Protein AF-A0A939UL31-F1 (afdb_monomer)

Nearest PDB structures (foldseek):
  6oze-assembly1_A  TM=3.528E-01  e=3.407E-01  Homo sapiens
  6ozo-assembly1_A  TM=3.099E-01  e=4.953E-01  Mus musculus
  6ozq-assembly1_B  TM=3.189E-01  e=1.185E+00  Mus musculus
  1d2h-assembly1_C  TM=3.237E-01  e=1.952E+00  Rattus norvegicus
  6e8r-assembly2_B  TM=1.855E-01  e=7.199E-01  Homo sapiens

Radius of gyration: 15.05 Å; Cα contacts (8 Å, |Δi|>4): 157; chains: 1; bounding box: 38×34×36 Å

Foldseek 3Di:
DVQLQDDPQAPKDKDWDWADDPPADQFTKTWMWMWPNPPDDPVPIDIDIDIDHRVDDDDNVRSNVVNLVVQCVRVVDDSVRSCVVSVNVVVVVVVVVVVVVVVD

Sequence (104 aa):
AKHSLFNKVVKIAAKTGTAEVTGYKDSWHSWLLAYAPYDGPIEDRIVVATIVEAANKYSWWAPYATNITMQGIFAHQTYEDAVAALGWQYLVKQTDQASSDSRE

pLDDT: mean 89.25, std 13.62, range [43.97, 98.31]

Structure (mmCIF, N/CA/C/O backbone):
data_AF-A0A939UL31-F1
#
_entry.id   AF-A0A939UL31-F1
#
loop_
_atom_site.group_PDB
_atom_site.id
_atom_site.type_symbol
_atom_site.label_atom_id
_atom_site.label_alt_id
_atom_site.label_comp_id
_atom_site.label_asym_id
_atom_site.label_entity_id
_atom_site.label_seq_id
_atom_site.pdbx_PDB_ins_code
_atom_site.Cartn_x
_atom_site.Cartn_y
_atom_site.Cartn_z
_atom_site.occupancy
_atom_site.B_iso_or_equiv
_atom_site.auth_seq_id
_atom_site.auth_comp_id
_atom_site.auth_asym_id
_atom_site.auth_atom_id
_atom_site.pdbx_PDB_model_num
ATOM 1 N N . ALA A 1 1 ? 8.905 -6.957 1.143 1.00 46.50 1 ALA A N 1
ATOM 2 C CA . ALA A 1 1 ? 7.545 -7.020 1.727 1.00 46.50 1 ALA A CA 1
ATOM 3 C C . ALA A 1 1 ? 7.483 -6.846 3.251 1.00 46.50 1 ALA A C 1
ATOM 5 O O . ALA A 1 1 ? 6.426 -6.457 3.723 1.00 46.50 1 ALA A O 1
ATOM 6 N N . LYS A 1 2 ? 8.548 -7.100 4.042 1.00 49.00 2 LYS A N 1
ATOM 7 C CA . LYS A 1 2 ? 8.408 -7.199 5.512 1.00 49.00 2 LYS A CA 1
ATOM 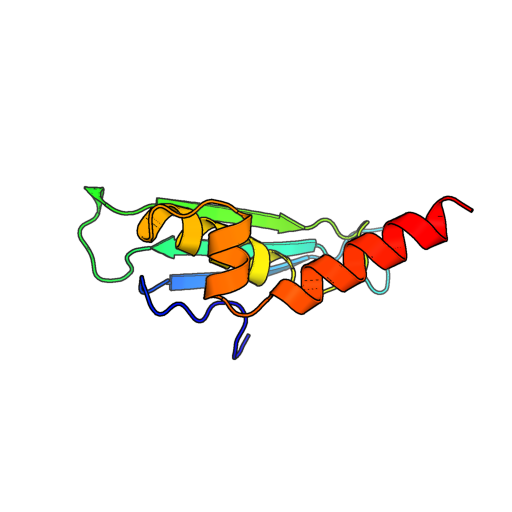8 C C . LYS A 1 2 ? 7.851 -5.935 6.207 1.00 49.00 2 LYS A C 1
ATOM 10 O O . LYS A 1 2 ? 7.326 -6.080 7.303 1.00 49.00 2 LYS A O 1
ATOM 15 N N . HIS A 1 3 ? 7.898 -4.740 5.591 1.00 71.06 3 HIS A N 1
ATOM 16 C CA . HIS A 1 3 ? 7.400 -3.487 6.202 1.00 71.06 3 HIS A CA 1
ATOM 17 C C . HIS A 1 3 ? 6.466 -2.616 5.337 1.00 71.06 3 HIS A C 1
ATOM 19 O O . HIS A 1 3 ? 5.868 -1.691 5.871 1.00 71.06 3 HIS A O 1
ATOM 25 N N . SER A 1 4 ? 6.298 -2.875 4.034 1.00 82.50 4 SER A N 1
ATOM 26 C CA . SER A 1 4 ? 5.538 -1.964 3.156 1.00 82.50 4 SER A CA 1
ATOM 27 C C . SER A 1 4 ? 4.017 -2.125 3.249 1.00 82.50 4 SER A C 1
ATOM 29 O O . SER A 1 4 ? 3.304 -1.177 2.976 1.00 82.50 4 SER A O 1
ATOM 31 N N . LEU A 1 5 ? 3.505 -3.287 3.661 1.00 90.44 5 LEU A N 1
ATOM 32 C CA . LEU A 1 5 ? 2.059 -3.524 3.827 1.00 90.44 5 LEU A CA 1
ATOM 33 C C . LEU A 1 5 ? 1.663 -3.755 5.294 1.00 90.44 5 LEU A C 1
ATOM 35 O O . LEU A 1 5 ? 0.570 -4.228 5.587 1.00 90.44 5 LEU A O 1
ATOM 39 N N . PHE A 1 6 ? 2.569 -3.476 6.235 1.00 91.94 6 PHE A N 1
ATOM 40 C CA . PHE A 1 6 ? 2.230 -3.551 7.650 1.00 91.94 6 PHE A CA 1
ATOM 41 C C . PHE A 1 6 ? 1.325 -2.370 8.009 1.00 91.94 6 PHE A C 1
ATOM 43 O O . PHE A 1 6 ? 1.688 -1.218 7.773 1.00 91.94 6 PHE A O 1
ATOM 50 N N . ASN A 1 7 ? 0.161 -2.667 8.578 1.00 95.44 7 ASN A N 1
ATOM 51 C CA . ASN A 1 7 ? -0.832 -1.681 8.971 1.00 95.44 7 ASN A CA 1
ATOM 52 C C . ASN A 1 7 ? -1.373 -2.044 10.361 1.00 95.44 7 ASN A C 1
ATOM 54 O O . ASN A 1 7 ? -1.683 -3.205 10.627 1.00 95.44 7 ASN A O 1
ATOM 58 N N . LYS A 1 8 ? -1.424 -1.063 11.270 1.00 95.44 8 LYS A N 1
ATOM 59 C CA . LYS A 1 8 ? -1.904 -1.263 12.650 1.00 95.44 8 LYS A CA 1
ATOM 60 C C . LYS A 1 8 ? -3.407 -1.017 12.802 1.00 95.44 8 LYS A C 1
ATOM 62 O O . LYS A 1 8 ? -3.968 -1.413 13.816 1.00 95.44 8 LYS A O 1
ATOM 67 N N . VAL A 1 9 ? -4.024 -0.342 11.833 1.00 97.25 9 VAL A N 1
ATOM 68 C CA . VAL A 1 9 ? -5.438 0.051 11.842 1.00 97.25 9 VAL A CA 1
ATOM 69 C C . VAL A 1 9 ? -6.311 -1.066 11.280 1.00 97.25 9 VAL A C 1
ATOM 71 O O . VAL A 1 9 ? -7.368 -1.351 11.833 1.00 97.25 9 VAL A O 1
ATOM 74 N N . VAL A 1 10 ? -5.858 -1.737 10.217 1.00 97.12 10 VAL A N 1
ATOM 75 C CA . VAL A 1 10 ? -6.630 -2.791 9.551 1.00 97.12 10 VAL A CA 1
ATOM 76 C C . VAL A 1 10 ? -5.747 -3.964 9.126 1.00 97.12 10 VAL A C 1
ATOM 78 O O . VAL A 1 10 ? -4.591 -3.788 8.738 1.00 97.12 10 VAL A O 1
ATOM 81 N N . LYS A 1 11 ? -6.291 -5.185 9.168 1.00 97.19 11 LYS A N 1
ATOM 82 C CA . LYS A 1 11 ? -5.623 -6.371 8.617 1.00 97.19 11 LYS A CA 1
ATOM 83 C C . LYS A 1 11 ? -5.881 -6.467 7.118 1.00 97.19 11 LYS A C 1
ATOM 85 O O . LYS A 1 11 ? -7.031 -6.503 6.685 1.00 97.19 11 LYS A O 1
ATOM 90 N N . ILE A 1 12 ? -4.803 -6.545 6.343 1.00 97.62 12 ILE A N 1
ATOM 91 C CA . ILE A 1 12 ? -4.832 -6.539 4.879 1.00 97.62 12 ILE A CA 1
ATOM 92 C C . ILE A 1 12 ? -4.408 -7.916 4.364 1.00 97.62 12 ILE A C 1
ATOM 94 O O . ILE A 1 12 ? -3.345 -8.418 4.736 1.00 97.62 12 ILE A O 1
ATOM 98 N N . ALA A 1 13 ? -5.203 -8.500 3.470 1.00 97.19 13 ALA A N 1
ATOM 99 C CA . ALA A 1 13 ? -4.778 -9.628 2.649 1.00 97.19 13 ALA A CA 1
ATOM 100 C C . ALA A 1 13 ? -4.443 -9.135 1.246 1.00 97.19 13 ALA A C 1
ATOM 102 O O . ALA A 1 13 ? -5.165 -8.316 0.680 1.00 97.19 13 ALA A O 1
ATOM 103 N N . ALA A 1 14 ? -3.338 -9.617 0.681 1.00 97.19 14 ALA A N 1
ATOM 104 C CA . ALA A 1 14 ? -2.876 -9.131 -0.608 1.00 97.19 14 ALA A CA 1
ATOM 105 C C . ALA A 1 14 ? -2.014 -10.137 -1.361 1.00 97.19 14 ALA A C 1
ATOM 107 O O . ALA A 1 14 ? -1.405 -11.039 -0.778 1.00 97.19 14 ALA A O 1
ATOM 108 N N . LYS A 1 15 ? -1.901 -9.910 -2.669 1.00 97.38 15 LYS A N 1
ATOM 109 C CA . LYS A 1 15 ? -0.969 -10.607 -3.545 1.00 97.38 15 LYS A CA 1
ATOM 110 C C . LYS A 1 15 ? -0.175 -9.607 -4.374 1.00 97.38 15 LYS A C 1
ATOM 112 O O . LYS A 1 15 ? -0.733 -8.732 -5.030 1.00 97.38 15 LYS A O 1
ATOM 117 N N . THR A 1 16 ? 1.144 -9.770 -4.350 1.00 95.94 16 THR A N 1
ATOM 118 C CA . THR A 1 16 ? 2.071 -9.021 -5.202 1.00 95.94 16 THR A CA 1
ATOM 119 C C . THR A 1 16 ? 2.117 -9.600 -6.611 1.00 95.94 16 THR A C 1
ATOM 121 O O . THR A 1 16 ? 1.972 -10.816 -6.794 1.00 95.94 16 THR A O 1
ATOM 124 N N . GLY A 1 17 ? 2.393 -8.743 -7.588 1.00 94.62 17 GLY A N 1
ATOM 125 C CA . GLY A 1 17 ? 2.730 -9.136 -8.951 1.00 94.62 17 GLY A CA 1
ATOM 126 C C . GLY A 1 17 ? 3.878 -8.291 -9.491 1.00 94.62 17 GLY A C 1
ATOM 127 O O . GLY A 1 17 ? 4.051 -7.135 -9.109 1.00 94.62 17 GLY A O 1
ATOM 128 N N . THR A 1 18 ? 4.664 -8.887 -10.374 1.00 94.50 18 THR A N 1
ATOM 129 C CA . THR A 1 18 ? 5.709 -8.214 -11.146 1.00 94.50 18 THR A CA 1
ATOM 130 C C . THR A 1 18 ? 5.539 -8.640 -12.591 1.00 94.50 18 THR A C 1
ATOM 132 O O . THR A 1 18 ? 5.394 -9.837 -12.843 1.00 94.50 18 THR A O 1
ATOM 135 N N . ALA A 1 19 ? 5.539 -7.692 -13.524 1.00 94.25 19 ALA A N 1
ATOM 136 C CA . ALA A 1 19 ? 5.467 -8.008 -14.947 1.00 94.25 19 ALA A CA 1
ATOM 137 C C . ALA A 1 19 ? 6.624 -7.354 -15.699 1.00 94.25 19 ALA A C 1
ATOM 139 O O . ALA A 1 19 ? 6.867 -6.154 -15.556 1.00 94.25 19 ALA A O 1
ATOM 140 N N . GLU A 1 20 ? 7.327 -8.164 -16.485 1.00 95.00 20 GLU A N 1
ATOM 141 C CA . GLU A 1 20 ? 8.291 -7.696 -17.476 1.00 95.00 20 GLU A CA 1
ATOM 142 C C . GLU A 1 20 ? 7.555 -6.993 -18.613 1.00 95.00 20 GLU A C 1
ATOM 144 O O . GLU A 1 20 ? 6.460 -7.398 -19.007 1.00 95.00 20 GLU A O 1
ATOM 149 N N . VAL A 1 21 ? 8.159 -5.928 -19.133 1.00 94.25 21 VAL A N 1
ATOM 150 C CA . VAL A 1 21 ? 7.577 -5.114 -20.199 1.00 94.25 21 VAL A CA 1
ATOM 151 C C . VAL A 1 21 ? 8.612 -4.962 -21.301 1.00 94.25 21 VAL A C 1
ATOM 153 O O . VAL A 1 21 ? 9.757 -4.592 -21.044 1.00 94.25 21 VAL A O 1
ATOM 156 N N . THR A 1 22 ? 8.218 -5.232 -22.546 1.00 95.00 22 THR A N 1
ATOM 157 C CA . THR A 1 22 ? 9.096 -5.038 -23.704 1.00 95.00 22 THR A CA 1
ATOM 158 C C . THR A 1 22 ? 9.629 -3.605 -23.731 1.00 95.00 22 THR A C 1
ATOM 160 O O . THR A 1 22 ? 8.865 -2.652 -23.627 1.00 95.00 22 THR A O 1
ATOM 163 N N . GLY A 1 23 ? 10.948 -3.453 -23.873 1.00 93.69 23 GLY A N 1
ATOM 164 C CA . GLY A 1 23 ? 11.616 -2.146 -23.857 1.00 93.69 23 GLY A CA 1
ATOM 165 C C . GLY A 1 23 ? 12.163 -1.719 -22.490 1.00 93.69 23 GLY A C 1
ATOM 166 O O . GLY A 1 23 ? 12.957 -0.784 -22.442 1.00 93.69 23 GLY A O 1
ATOM 167 N N . TYR A 1 24 ? 11.846 -2.440 -21.410 1.00 91.69 24 TYR A N 1
ATOM 168 C CA . TYR A 1 24 ? 12.404 -2.215 -20.074 1.00 91.69 24 TYR A CA 1
ATOM 169 C C . TYR A 1 24 ? 13.223 -3.434 -19.636 1.00 91.69 24 TYR A C 1
ATOM 171 O O . TYR A 1 24 ? 12.727 -4.556 -19.650 1.00 91.69 24 TYR A O 1
ATOM 179 N N . LYS A 1 25 ? 14.501 -3.225 -19.292 1.00 86.88 25 LYS A N 1
ATOM 180 C CA . LYS A 1 25 ? 15.427 -4.313 -18.912 1.00 86.88 25 LYS A CA 1
ATOM 181 C C . LYS A 1 25 ? 15.566 -4.489 -17.402 1.00 86.88 25 LYS A C 1
ATOM 183 O O . LYS A 1 25 ? 15.575 -5.613 -16.926 1.00 86.88 25 LYS A O 1
ATOM 188 N N . ASP A 1 26 ? 15.611 -3.375 -16.674 1.00 88.62 26 ASP A N 1
ATOM 189 C CA . ASP A 1 26 ? 15.817 -3.341 -15.219 1.00 88.62 26 ASP A CA 1
ATOM 190 C C . ASP A 1 26 ? 14.633 -2.682 -14.490 1.00 88.62 26 ASP A C 1
ATOM 192 O O . ASP A 1 26 ? 14.768 -2.146 -13.388 1.00 88.62 26 ASP A O 1
ATOM 196 N N . SER A 1 27 ? 13.466 -2.669 -15.141 1.00 91.69 27 SER A N 1
ATOM 197 C CA . SER A 1 27 ? 12.228 -2.165 -14.563 1.00 91.69 27 SER A CA 1
ATOM 198 C C . SER A 1 27 ? 11.037 -3.029 -14.945 1.00 91.69 27 SER A C 1
ATOM 200 O O . SER A 1 27 ? 10.958 -3.558 -16.052 1.00 91.69 27 SER A O 1
ATOM 202 N N . TRP A 1 28 ? 10.102 -3.150 -14.008 1.00 94.44 28 TRP A N 1
ATOM 203 C CA . TRP A 1 28 ? 8.924 -4.006 -14.094 1.00 94.44 28 TRP A CA 1
ATOM 204 C C . TRP A 1 28 ? 7.695 -3.228 -13.643 1.00 94.44 28 TRP A C 1
ATOM 206 O O . TRP A 1 28 ? 7.793 -2.326 -12.807 1.00 94.44 28 TRP A O 1
ATOM 216 N N . HIS A 1 29 ? 6.516 -3.623 -14.122 1.00 95.38 29 HIS A N 1
ATOM 217 C CA . HIS A 1 29 ? 5.282 -3.193 -13.476 1.00 95.38 29 HIS A CA 1
ATOM 218 C C . HIS A 1 29 ? 5.240 -3.734 -12.048 1.00 95.38 29 HIS A C 1
ATOM 220 O O . HIS A 1 29 ? 5.315 -4.947 -11.839 1.00 95.38 29 HIS A O 1
ATOM 226 N N . SER A 1 30 ? 5.097 -2.837 -11.075 1.00 95.81 30 SER A N 1
ATOM 227 C CA . SER A 1 30 ? 4.869 -3.188 -9.675 1.00 95.81 30 SER A CA 1
ATOM 228 C C . SER A 1 30 ? 3.368 -3.312 -9.454 1.00 95.81 30 SER A C 1
ATOM 230 O O . SER A 1 30 ? 2.652 -2.328 -9.629 1.00 95.81 30 SER A O 1
ATOM 232 N N . TRP A 1 31 ? 2.889 -4.497 -9.080 1.00 97.00 31 TRP A N 1
ATOM 233 C CA . TRP A 1 31 ? 1.474 -4.747 -8.814 1.00 97.00 31 TRP A CA 1
ATOM 234 C C . TRP A 1 31 ? 1.218 -5.123 -7.360 1.00 97.00 31 TRP A C 1
ATOM 236 O O . TRP A 1 31 ? 1.966 -5.901 -6.751 1.00 97.00 31 TRP A O 1
ATOM 246 N N . LEU A 1 32 ? 0.085 -4.658 -6.842 1.00 97.56 32 LEU A N 1
ATOM 247 C CA . LEU A 1 32 ? -0.533 -5.211 -5.647 1.00 97.56 32 LEU A CA 1
ATOM 248 C C . LEU A 1 32 ? -2.051 -5.244 -5.820 1.00 97.56 32 LEU A C 1
ATOM 250 O O . LEU A 1 32 ? -2.670 -4.226 -6.120 1.00 97.56 32 LEU A O 1
ATOM 254 N N . LEU A 1 33 ? -2.644 -6.413 -5.596 1.00 98.31 33 LEU A N 1
ATOM 255 C CA . LEU A 1 33 ? -4.079 -6.548 -5.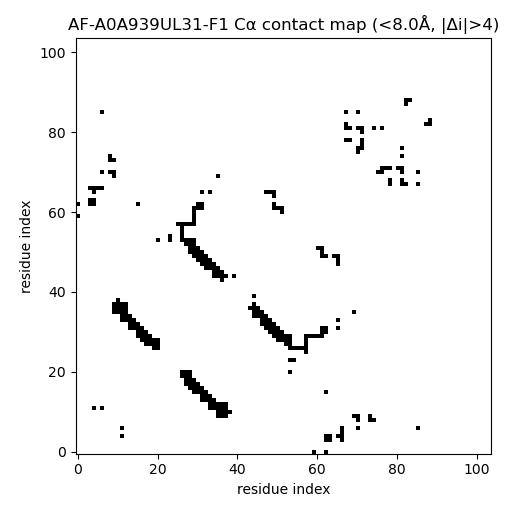376 1.00 98.31 33 LEU A CA 1
ATOM 256 C C . LEU A 1 33 ? -4.294 -6.860 -3.899 1.00 98.31 33 LEU A C 1
ATOM 258 O O . LEU A 1 33 ? -3.704 -7.816 -3.387 1.00 98.31 33 LEU A O 1
ATOM 262 N N . ALA A 1 34 ? -5.103 -6.057 -3.217 1.00 98.19 34 ALA A N 1
ATOM 263 C CA . ALA A 1 34 ? -5.336 -6.181 -1.785 1.00 98.19 34 ALA A CA 1
ATOM 264 C C . ALA A 1 34 ? -6.804 -5.973 -1.424 1.00 98.19 34 ALA A C 1
ATOM 266 O O . ALA A 1 34 ? -7.520 -5.243 -2.107 1.00 98.19 34 ALA A O 1
ATOM 267 N N . TYR A 1 35 ? -7.225 -6.568 -0.312 1.00 98.12 35 TYR A N 1
ATOM 268 C CA . TYR A 1 35 ? -8.487 -6.236 0.332 1.00 98.12 35 TYR A CA 1
ATOM 269 C C . TYR A 1 35 ? -8.340 -6.150 1.850 1.00 98.12 35 TYR A C 1
ATOM 271 O O . TYR A 1 35 ? -7.473 -6.795 2.454 1.00 98.12 35 TYR A O 1
ATOM 279 N N . ALA A 1 36 ? -9.202 -5.341 2.452 1.00 98.19 36 ALA A N 1
ATOM 280 C CA . ALA A 1 36 ? -9.304 -5.153 3.891 1.00 98.19 36 ALA A CA 1
ATOM 281 C C . ALA A 1 36 ? -10.738 -4.720 4.261 1.00 98.19 36 ALA A C 1
ATOM 283 O O . ALA A 1 36 ? -11.390 -4.117 3.411 1.00 98.19 36 ALA A O 1
ATOM 284 N N . PRO A 1 37 ? -11.236 -5.006 5.478 1.00 97.75 37 PRO A N 1
ATOM 285 C CA . PRO A 1 37 ? -10.615 -5.856 6.490 1.00 97.75 37 PRO A CA 1
ATOM 286 C C . PRO A 1 37 ? -10.595 -7.333 6.064 1.00 97.75 37 PRO A C 1
ATOM 288 O O . PRO A 1 37 ? -11.580 -7.872 5.562 1.00 97.75 37 PRO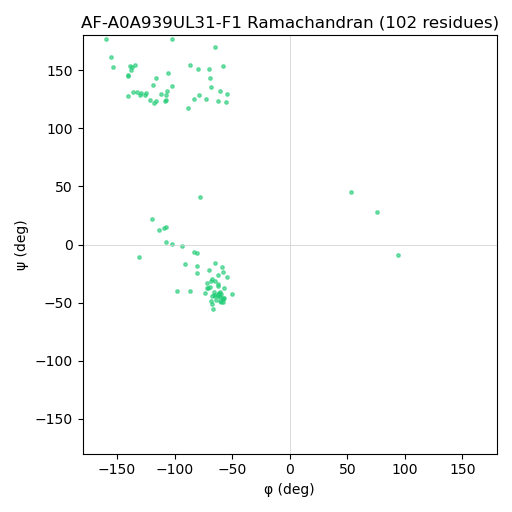 A O 1
ATOM 291 N N . TYR A 1 38 ? -9.454 -7.996 6.264 1.00 96.44 38 TYR A N 1
ATOM 292 C CA . TYR A 1 38 ? -9.265 -9.414 5.931 1.00 96.44 38 TYR A CA 1
ATOM 293 C C . TYR A 1 38 ? -10.238 -10.329 6.690 1.00 96.44 38 TYR A C 1
ATOM 295 O O . TYR A 1 38 ? -10.812 -11.254 6.117 1.00 96.44 38 TYR A O 1
ATOM 303 N N . ASP A 1 39 ? -10.422 -10.052 7.977 1.00 95.81 39 ASP A N 1
ATOM 304 C CA . ASP A 1 39 ? -11.203 -10.837 8.932 1.00 95.81 39 ASP A CA 1
ATOM 305 C C . ASP A 1 39 ? -12.532 -10.169 9.322 1.00 95.81 39 ASP A C 1
ATOM 307 O O . ASP A 1 39 ? -13.158 -10.579 10.296 1.00 95.81 39 ASP A O 1
ATOM 311 N N . GLY A 1 40 ? -12.971 -9.159 8.563 1.00 94.62 40 GLY A N 1
ATOM 312 C CA . GLY A 1 40 ? -14.235 -8.454 8.791 1.00 94.62 40 GLY A CA 1
ATOM 313 C C . GLY A 1 40 ? -15.375 -8.861 7.843 1.00 94.62 40 GLY A C 1
ATOM 314 O O . GLY A 1 40 ? -15.159 -9.677 6.926 1.00 94.62 40 GLY A O 1
ATOM 315 N N . PRO A 1 41 ? -16.576 -8.285 8.060 1.00 96.31 41 PRO A N 1
ATOM 316 C CA . PRO A 1 41 ? -17.759 -8.496 7.225 1.00 96.31 41 PRO A CA 1
ATOM 317 C C . PRO A 1 41 ? -17.506 -8.114 5.762 1.00 96.31 41 PRO A C 1
ATOM 319 O O . PRO A 1 41 ? -16.626 -7.306 5.473 1.00 96.31 41 PRO A O 1
ATOM 322 N N . ILE A 1 42 ? -18.236 -8.718 4.821 1.00 95.31 42 ILE A N 1
ATOM 323 C CA . ILE A 1 42 ? -17.984 -8.518 3.382 1.00 95.31 42 ILE A CA 1
ATOM 324 C C . ILE A 1 42 ? -18.405 -7.121 2.915 1.00 95.31 42 ILE A C 1
ATOM 326 O O . ILE A 1 42 ? -17.758 -6.535 2.054 1.00 95.31 42 ILE A O 1
ATOM 330 N N . GLU A 1 43 ? -19.456 -6.592 3.520 1.00 97.12 43 GLU A N 1
ATOM 331 C CA . GLU A 1 43 ? -20.050 -5.278 3.310 1.00 97.12 43 GLU A CA 1
ATOM 332 C C . GLU A 1 43 ? -19.097 -4.126 3.653 1.00 97.12 43 GLU A C 1
ATOM 334 O O . GLU A 1 43 ? -19.180 -3.070 3.032 1.00 97.12 43 GLU A O 1
ATOM 339 N N . ASP A 1 44 ? -18.140 -4.360 4.552 1.00 96.50 44 ASP A N 1
ATOM 340 C CA . ASP A 1 44 ? -17.126 -3.378 4.944 1.00 96.50 44 ASP A CA 1
ATOM 341 C C . ASP A 1 44 ? -15.826 -3.517 4.129 1.00 96.50 44 ASP A C 1
ATOM 343 O O . ASP A 1 44 ? -14.865 -2.770 4.343 1.00 96.50 44 ASP A O 1
ATOM 347 N N . ARG A 1 45 ? -15.743 -4.494 3.209 1.00 97.19 45 ARG A N 1
ATOM 348 C CA . ARG A 1 45 ? -14.507 -4.764 2.464 1.00 97.19 45 ARG A CA 1
ATOM 349 C C . ARG A 1 45 ? -14.291 -3.780 1.336 1.00 97.19 45 ARG A C 1
ATOM 351 O O . ARG A 1 45 ? -15.090 -3.652 0.414 1.00 97.19 45 ARG A O 1
ATOM 358 N N . ILE A 1 46 ? -13.096 -3.214 1.338 1.00 98.12 46 ILE A N 1
ATOM 359 C CA . ILE A 1 46 ? -12.552 -2.426 0.246 1.00 98.12 46 ILE A CA 1
ATOM 360 C C . ILE A 1 46 ? -11.486 -3.251 -0.465 1.00 98.12 46 ILE A C 1
ATOM 362 O O . ILE A 1 46 ? -10.601 -3.831 0.169 1.00 98.12 46 ILE A O 1
ATOM 366 N N . VAL A 1 47 ? -11.569 -3.290 -1.796 1.00 98.12 47 VAL A N 1
ATOM 367 C CA . VAL A 1 47 ? -10.572 -3.908 -2.675 1.00 98.12 47 VAL A CA 1
ATOM 368 C C . VAL A 1 47 ? -9.806 -2.804 -3.390 1.00 98.12 47 VAL A C 1
ATOM 370 O O . VAL A 1 47 ? -10.404 -1.928 -4.009 1.00 98.12 47 VAL A O 1
ATOM 373 N N . VAL A 1 48 ? -8.478 -2.859 -3.328 1.00 98.25 48 VAL A N 1
ATOM 374 C CA . VAL A 1 48 ? -7.585 -1.918 -4.009 1.00 98.25 48 VAL A CA 1
ATOM 375 C C . VAL A 1 48 ? -6.680 -2.698 -4.954 1.00 98.25 48 VAL A C 1
ATOM 377 O O . VAL A 1 48 ? -5.976 -3.622 -4.541 1.00 98.25 48 VAL A O 1
ATOM 380 N N . ALA A 1 49 ? -6.697 -2.310 -6.228 1.00 98.25 49 ALA A N 1
ATOM 381 C CA . ALA A 1 49 ? -5.755 -2.766 -7.240 1.00 98.25 49 ALA A CA 1
ATOM 382 C C . ALA A 1 49 ? -4.809 -1.613 -7.581 1.00 98.25 49 ALA A C 1
ATOM 384 O O . ALA A 1 49 ? -5.253 -0.533 -7.969 1.00 98.25 49 ALA A O 1
ATOM 385 N N . THR A 1 50 ? -3.507 -1.833 -7.431 1.00 98.12 50 THR A N 1
ATOM 386 C CA . THR A 1 50 ? -2.487 -0.817 -7.694 1.00 98.12 50 THR A CA 1
ATOM 387 C C . THR A 1 50 ? -1.469 -1.342 -8.692 1.00 98.12 50 THR A C 1
ATOM 389 O O . THR A 1 50 ? -0.910 -2.424 -8.500 1.00 98.12 50 THR A O 1
ATOM 392 N N . ILE A 1 51 ? -1.205 -0.534 -9.719 1.00 97.31 51 ILE A N 1
ATOM 393 C CA . ILE A 1 51 ? -0.089 -0.687 -10.649 1.00 97.31 51 ILE A CA 1
ATOM 394 C C . ILE A 1 51 ? 0.805 0.549 -10.565 1.00 97.31 51 ILE A C 1
ATOM 396 O O . ILE A 1 51 ? 0.316 1.676 -10.535 1.00 97.31 51 ILE A O 1
ATOM 400 N N . VAL A 1 52 ? 2.117 0.334 -10.558 1.00 95.94 52 VAL A N 1
ATOM 401 C CA . VAL A 1 52 ? 3.103 1.367 -10.888 1.00 95.94 52 VAL A CA 1
ATOM 402 C C . VAL A 1 52 ? 3.859 0.909 -12.123 1.00 95.94 52 VAL A C 1
ATOM 404 O O . VAL A 1 52 ? 4.434 -0.182 -12.138 1.00 95.94 52 VAL A O 1
ATOM 407 N N . GLU A 1 53 ? 3.806 1.719 -13.178 1.00 95.31 53 GLU A N 1
ATOM 408 C CA . GLU A 1 53 ? 4.307 1.322 -14.488 1.00 95.31 53 GLU A CA 1
ATOM 409 C C . GLU A 1 53 ? 5.837 1.219 -14.535 1.00 95.31 53 GLU A C 1
ATOM 411 O O . GLU A 1 53 ? 6.532 1.961 -13.840 1.00 95.31 53 GLU A O 1
ATOM 416 N N . ALA A 1 54 ? 6.359 0.347 -15.409 1.00 94.31 54 ALA A N 1
ATOM 417 C CA . ALA A 1 54 ? 7.792 0.085 -15.570 1.00 94.31 54 ALA A CA 1
ATOM 418 C C . ALA A 1 54 ? 8.558 1.315 -16.088 1.00 94.31 54 ALA A C 1
ATOM 420 O O . ALA A 1 54 ? 9.776 1.392 -15.949 1.00 94.31 54 ALA A O 1
ATOM 421 N N . ALA A 1 55 ? 7.837 2.302 -16.631 1.00 91.75 55 ALA A N 1
ATOM 422 C CA . ALA A 1 55 ? 8.369 3.613 -16.980 1.00 91.75 55 ALA A CA 1
ATOM 423 C C . ALA A 1 55 ? 8.986 4.354 -15.780 1.00 91.75 55 ALA A C 1
ATOM 425 O O . ALA A 1 55 ? 9.853 5.205 -15.965 1.00 91.75 55 ALA A O 1
ATOM 426 N N . ASN A 1 56 ? 8.574 4.020 -14.555 1.00 87.00 56 ASN A N 1
ATOM 427 C CA . ASN A 1 56 ? 9.138 4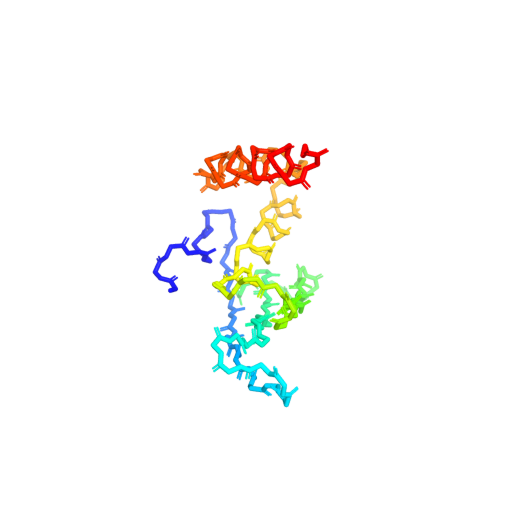.578 -13.333 1.00 87.00 56 ASN A CA 1
ATOM 428 C C . ASN A 1 56 ? 10.363 3.777 -12.881 1.00 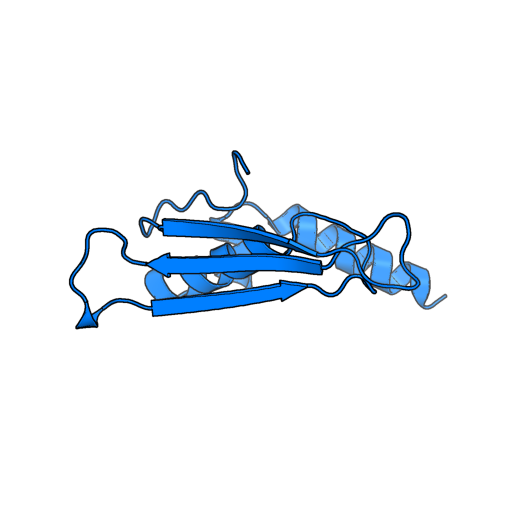87.00 56 ASN A C 1
ATOM 430 O O . ASN A 1 56 ? 10.462 2.574 -13.129 1.00 87.00 56 ASN A O 1
ATOM 434 N N . LYS A 1 57 ? 11.274 4.420 -12.138 1.00 85.88 57 LYS A N 1
ATOM 435 C CA . LYS A 1 57 ? 12.385 3.716 -11.483 1.00 85.88 57 LYS A CA 1
ATOM 436 C C . LYS A 1 57 ? 11.829 2.605 -10.591 1.00 85.88 57 LYS A C 1
ATOM 438 O O . LYS A 1 57 ? 11.043 2.872 -9.675 1.00 85.88 57 LYS A O 1
ATOM 443 N N . TYR A 1 58 ? 12.260 1.374 -10.860 1.00 77.19 58 TYR A N 1
ATOM 444 C CA . TYR A 1 58 ? 11.702 0.205 -10.201 1.00 77.19 58 TYR A CA 1
ATOM 445 C C . TYR A 1 58 ? 11.879 0.243 -8.684 1.00 77.19 58 TYR A C 1
ATOM 447 O O . TYR A 1 58 ? 12.966 0.478 -8.154 1.00 77.19 58 TYR A O 1
ATOM 455 N N . SER A 1 59 ? 10.776 -0.036 -7.996 1.00 82.25 59 SER A N 1
ATOM 456 C CA . SER A 1 59 ? 10.713 -0.306 -6.567 1.00 82.25 59 SER A CA 1
ATOM 457 C C . SER A 1 59 ? 9.415 -1.056 -6.262 1.00 82.25 59 SER A C 1
ATOM 459 O O . SER A 1 59 ? 8.544 -1.247 -7.115 1.00 82.25 59 SER A O 1
ATOM 461 N N . TRP A 1 60 ? 9.235 -1.437 -5.005 1.00 86.81 60 TRP A N 1
ATOM 462 C CA . TRP A 1 60 ? 8.007 -2.044 -4.495 1.00 86.81 60 TRP A CA 1
ATOM 463 C C . TRP A 1 60 ? 6.905 -1.003 -4.241 1.00 86.81 60 TRP A C 1
ATOM 465 O O . TRP A 1 60 ? 6.220 -1.081 -3.225 1.00 86.81 60 TRP A O 1
ATOM 475 N N . TRP A 1 61 ? 6.746 -0.018 -5.133 1.00 91.88 61 TRP A N 1
ATOM 476 C CA . TRP A 1 61 ? 5.878 1.146 -4.930 1.00 91.88 61 TRP A CA 1
ATOM 477 C C . TRP A 1 61 ? 4.398 0.794 -4.776 1.00 91.88 61 TRP A C 1
ATOM 479 O O . TRP A 1 61 ? 3.729 1.414 -3.953 1.00 91.88 61 TRP A O 1
ATOM 489 N N . ALA A 1 62 ? 3.897 -0.222 -5.488 1.00 95.62 62 ALA A N 1
ATOM 490 C CA . ALA A 1 62 ? 2.492 -0.618 -5.384 1.00 95.62 62 ALA A CA 1
ATOM 491 C C . ALA A 1 62 ? 2.090 -0.992 -3.941 1.00 95.62 62 ALA A C 1
ATOM 493 O O . ALA A 1 62 ? 1.139 -0.404 -3.435 1.00 95.62 62 ALA A O 1
ATOM 494 N N . PRO A 1 63 ? 2.840 -1.847 -3.213 1.00 95.50 63 PRO A N 1
ATOM 495 C CA . PRO A 1 63 ? 2.626 -2.055 -1.781 1.00 95.50 63 PRO A CA 1
ATOM 496 C C . PRO A 1 63 ? 2.545 -0.792 -0.914 1.00 95.50 63 PRO A C 1
ATOM 498 O O . PRO A 1 63 ? 1.692 -0.735 -0.032 1.00 95.50 63 PRO A O 1
ATOM 501 N N . TYR A 1 64 ? 3.412 0.200 -1.141 1.00 94.56 64 TYR A N 1
ATOM 502 C CA . TYR A 1 64 ? 3.386 1.448 -0.369 1.00 94.56 64 TYR A CA 1
ATOM 503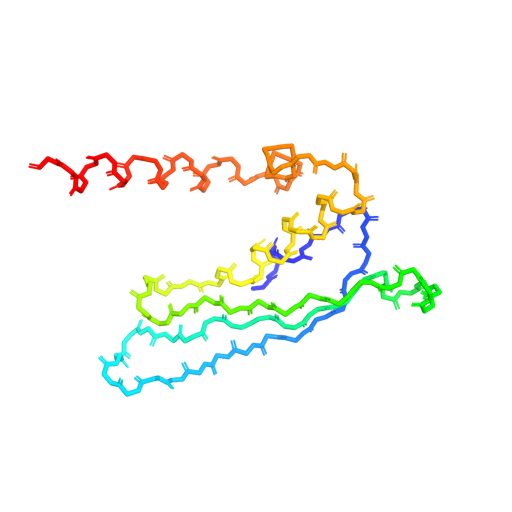 C C . TYR A 1 64 ? 2.122 2.251 -0.681 1.00 94.56 64 TYR A C 1
ATOM 505 O O . TYR A 1 64 ? 1.374 2.600 0.230 1.00 94.56 64 TYR A O 1
ATOM 513 N N . ALA A 1 65 ? 1.844 2.484 -1.964 1.00 95.56 65 ALA A N 1
ATOM 514 C CA . ALA A 1 65 ? 0.667 3.232 -2.390 1.00 95.56 65 ALA A CA 1
ATOM 515 C C . ALA A 1 65 ? -0.628 2.592 -1.865 1.00 95.56 65 ALA A C 1
ATOM 517 O O . ALA A 1 65 ? -1.444 3.278 -1.254 1.00 95.56 65 ALA A O 1
ATOM 518 N N . THR A 1 66 ? -0.773 1.268 -1.982 1.00 97.56 66 THR A N 1
ATOM 519 C CA . THR A 1 66 ? -1.940 0.558 -1.443 1.00 97.56 66 THR A CA 1
ATOM 520 C C . THR A 1 66 ? -2.070 0.712 0.073 1.00 97.56 66 THR A C 1
ATOM 522 O O . THR A 1 66 ? -3.178 0.903 0.563 1.00 97.56 66 THR A O 1
ATOM 525 N N . ASN A 1 67 ? -0.973 0.647 0.837 1.00 97.12 67 ASN A N 1
ATOM 526 C CA . ASN A 1 67 ? -1.049 0.791 2.294 1.00 97.12 67 ASN A CA 1
ATOM 527 C C . ASN A 1 67 ? -1.417 2.221 2.715 1.00 97.12 67 ASN A C 1
ATOM 529 O O . ASN A 1 67 ? -2.194 2.382 3.649 1.00 97.12 67 ASN A O 1
ATOM 533 N N . ILE A 1 68 ? -0.927 3.249 2.007 1.00 96.94 68 ILE A N 1
ATOM 534 C CA . ILE A 1 68 ? -1.361 4.642 2.223 1.00 96.94 68 ILE A CA 1
ATOM 535 C C . ILE A 1 68 ? -2.862 4.769 1.962 1.00 96.94 68 ILE A C 1
ATOM 537 O O . ILE A 1 68 ? -3.571 5.342 2.784 1.00 96.94 68 ILE A O 1
ATOM 541 N N . THR A 1 69 ? -3.365 4.192 0.867 1.00 97.88 69 THR A N 1
ATOM 542 C CA . THR A 1 69 ? -4.802 4.201 0.559 1.00 97.88 69 THR A CA 1
ATOM 543 C C . THR A 1 69 ? -5.618 3.504 1.648 1.00 97.88 69 THR A C 1
ATOM 545 O O . THR A 1 69 ? -6.586 4.076 2.141 1.00 97.88 69 THR A O 1
ATOM 548 N N . MET A 1 70 ? -5.218 2.300 2.069 1.00 97.94 70 MET A N 1
ATOM 549 C CA . MET A 1 70 ? -5.909 1.565 3.137 1.00 97.94 70 MET A CA 1
ATOM 550 C C . MET A 1 70 ? -5.864 2.329 4.468 1.00 97.94 70 MET A C 1
ATOM 552 O O . MET A 1 70 ? -6.880 2.434 5.148 1.00 97.94 70 MET A O 1
ATOM 556 N N . GLN A 1 71 ? -4.716 2.910 4.820 1.00 98.12 71 GLN A N 1
ATOM 557 C CA . GLN A 1 71 ? -4.560 3.745 6.009 1.00 98.12 71 GLN A CA 1
ATOM 558 C C . GLN A 1 71 ? -5.504 4.955 5.965 1.00 98.12 71 GLN A C 1
ATOM 560 O O . GLN A 1 71 ? -6.242 5.176 6.920 1.00 98.12 71 GLN A O 1
ATOM 565 N N . GLY A 1 72 ? -5.526 5.695 4.853 1.00 98.19 72 GLY A N 1
ATOM 566 C CA . GLY A 1 72 ? -6.404 6.851 4.664 1.00 98.19 72 GLY A CA 1
ATOM 567 C C . GLY A 1 72 ? -7.883 6.499 4.816 1.00 98.19 72 GLY A C 1
ATOM 568 O O . GLY A 1 72 ? -8.607 7.171 5.549 1.00 98.19 72 GLY A O 1
ATOM 569 N N . ILE A 1 73 ? -8.317 5.402 4.189 1.00 98.12 73 ILE A N 1
ATOM 570 C CA . ILE A 1 73 ? -9.714 4.949 4.229 1.00 98.12 73 ILE A CA 1
ATOM 571 C C . ILE A 1 73 ? -10.117 4.510 5.641 1.00 98.12 73 ILE A C 1
ATOM 573 O O . ILE A 1 73 ? -11.082 5.037 6.190 1.00 98.12 73 ILE A O 1
ATOM 577 N N . PHE A 1 74 ? -9.387 3.567 6.243 1.00 97.81 74 PHE A N 1
ATOM 578 C CA . PHE A 1 74 ? -9.801 2.939 7.504 1.00 97.81 74 PHE A CA 1
ATOM 579 C C . PHE A 1 74 ? -9.480 3.774 8.749 1.00 97.81 74 PHE A C 1
ATOM 581 O O . PHE A 1 74 ? -10.067 3.535 9.801 1.00 97.81 74 PHE A O 1
ATOM 588 N N . ALA A 1 75 ? -8.570 4.748 8.652 1.00 98.00 75 ALA A N 1
ATOM 589 C CA . ALA A 1 75 ? -8.264 5.681 9.739 1.00 98.00 75 ALA A CA 1
ATOM 590 C C . ALA A 1 75 ? -8.897 7.071 9.553 1.00 98.00 75 ALA A C 1
ATOM 592 O O . ALA A 1 75 ? -8.672 7.939 10.394 1.00 98.00 75 ALA A O 1
ATOM 593 N N . HIS A 1 76 ? -9.652 7.297 8.469 1.00 98.06 76 HIS A N 1
ATOM 594 C CA . HIS A 1 76 ? -10.203 8.606 8.087 1.00 98.06 76 HIS A CA 1
ATOM 595 C C . HIS A 1 76 ? -9.136 9.710 8.013 1.00 98.06 76 HIS A C 1
ATOM 597 O O . HIS A 1 76 ? -9.308 10.811 8.536 1.00 98.06 76 HIS A O 1
ATOM 603 N N . GLN A 1 77 ? -8.010 9.390 7.380 1.00 98.25 77 GLN A N 1
ATOM 604 C CA . GLN A 1 77 ? -6.837 10.255 7.300 1.00 98.25 77 GLN A CA 1
ATOM 605 C C . GLN A 1 77 ? -6.691 10.879 5.913 1.00 98.25 77 GLN A C 1
ATOM 607 O O . GLN A 1 77 ? -7.007 10.262 4.893 1.00 98.25 77 GLN A O 1
ATOM 612 N N . THR A 1 78 ? -6.161 12.102 5.887 1.00 98.00 78 THR A N 1
ATOM 613 C CA . THR A 1 78 ? -5.648 12.719 4.659 1.00 98.00 78 THR A CA 1
ATOM 614 C C . THR A 1 78 ? -4.431 11.942 4.144 1.00 98.00 78 THR A C 1
ATOM 616 O O . THR A 1 78 ? -3.893 11.067 4.831 1.00 98.00 78 THR A O 1
ATOM 619 N N . TYR A 1 79 ? -3.972 12.252 2.929 1.00 95.31 79 TYR A N 1
ATOM 620 C CA . TYR A 1 79 ? -2.757 11.642 2.386 1.00 95.31 79 TYR A CA 1
ATOM 621 C C . TYR A 1 79 ? -1.545 11.907 3.293 1.00 95.31 79 TYR A C 1
ATOM 623 O O . TYR A 1 79 ? -0.808 10.979 3.636 1.00 95.31 79 TYR A O 1
ATOM 631 N N . GLU A 1 80 ? -1.375 13.153 3.727 1.00 95.38 80 GLU A N 1
ATOM 632 C CA . GLU A 1 80 ? -0.268 13.595 4.570 1.00 95.38 80 GLU A CA 1
ATOM 633 C C . GLU A 1 80 ? -0.288 12.884 5.928 1.00 95.38 80 GLU A C 1
ATOM 635 O O . GLU A 1 80 ? 0.746 12.375 6.379 1.00 95.38 80 GLU A O 1
ATOM 640 N N . ASP A 1 81 ? -1.469 12.776 6.542 1.00 97.12 81 ASP A N 1
ATOM 641 C CA . ASP A 1 81 ? -1.655 12.080 7.817 1.00 97.12 81 ASP A CA 1
ATOM 642 C C . ASP A 1 81 ? -1.386 10.576 7.687 1.00 97.12 81 ASP A C 1
ATOM 644 O O . ASP A 1 81 ? -0.725 9.989 8.546 1.00 97.12 81 ASP A O 1
ATOM 648 N N . ALA A 1 82 ? -1.839 9.945 6.600 1.00 97.19 82 ALA A N 1
ATOM 649 C CA . ALA A 1 82 ? -1.617 8.524 6.349 1.00 97.19 82 ALA A CA 1
ATOM 650 C C . ALA A 1 82 ? -0.126 8.208 6.142 1.00 97.19 82 ALA A C 1
ATOM 652 O O . ALA A 1 82 ? 0.405 7.263 6.734 1.00 97.19 82 ALA A O 1
ATOM 653 N N . VAL A 1 83 ? 0.582 9.022 5.354 1.00 95.31 83 VAL A N 1
ATOM 654 C CA . VAL A 1 83 ? 2.037 8.898 5.162 1.00 95.31 83 VAL A CA 1
ATOM 655 C C . VAL A 1 83 ? 2.785 9.086 6.484 1.00 95.31 83 VAL A C 1
ATOM 657 O O . VAL A 1 83 ? 3.735 8.346 6.769 1.00 95.31 83 VAL A O 1
ATOM 660 N N . ALA A 1 84 ? 2.365 10.053 7.304 1.00 94.94 84 ALA A N 1
ATOM 661 C CA . ALA A 1 84 ? 2.936 10.286 8.626 1.00 94.94 84 ALA A CA 1
ATOM 662 C C . ALA A 1 84 ? 2.700 9.100 9.572 1.00 94.94 84 ALA A C 1
ATOM 664 O O . ALA A 1 84 ? 3.652 8.611 10.184 1.00 94.94 84 ALA A O 1
ATOM 665 N N . ALA A 1 85 ? 1.472 8.585 9.638 1.00 95.88 85 ALA A N 1
ATOM 666 C CA . ALA A 1 85 ? 1.095 7.456 10.487 1.00 95.88 85 ALA A CA 1
ATOM 667 C C . ALA A 1 85 ? 1.849 6.163 10.131 1.00 95.88 85 ALA A C 1
ATOM 669 O O . ALA A 1 85 ? 2.192 5.376 11.017 1.00 95.88 85 ALA A O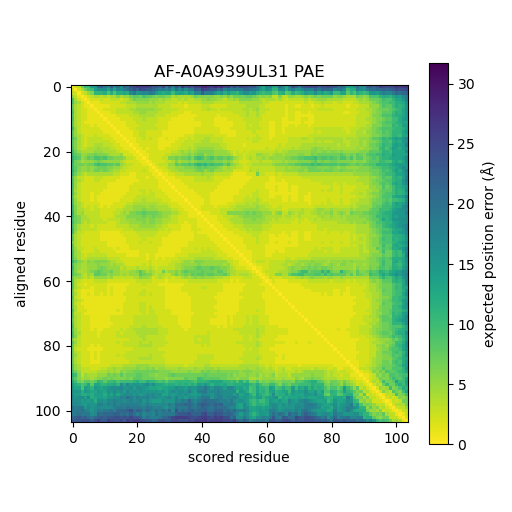 1
ATOM 670 N N . LEU A 1 86 ? 2.155 5.960 8.846 1.00 94.62 86 LEU A N 1
ATOM 671 C CA . LEU A 1 86 ? 2.954 4.830 8.358 1.00 94.62 86 LEU A CA 1
ATOM 672 C C . LEU A 1 86 ? 4.472 5.037 8.527 1.00 94.62 86 LEU A C 1
ATOM 674 O O . LEU A 1 86 ? 5.249 4.105 8.312 1.00 94.62 86 LEU A O 1
ATOM 678 N N . GLY A 1 87 ? 4.910 6.230 8.946 1.00 93.25 87 GLY A N 1
ATOM 679 C CA . GLY A 1 87 ? 6.319 6.559 9.174 1.00 93.25 87 GLY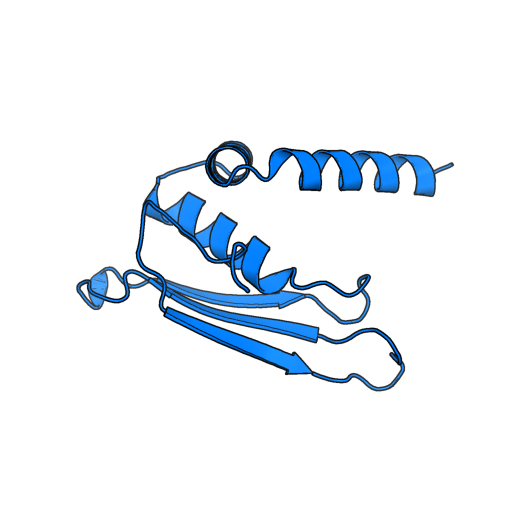 A CA 1
ATOM 680 C C . GLY A 1 87 ? 7.115 6.793 7.888 1.00 93.25 87 GLY A C 1
ATOM 681 O O . GLY A 1 87 ? 8.319 6.541 7.850 1.00 93.25 87 GLY A O 1
ATOM 682 N N . TRP A 1 88 ? 6.462 7.239 6.813 1.00 91.12 88 TRP A N 1
ATOM 683 C CA . TRP A 1 88 ? 7.042 7.308 5.462 1.00 91.12 88 TRP A CA 1
ATOM 684 C C . TRP A 1 88 ? 7.323 8.723 4.959 1.00 91.12 88 TRP A C 1
ATOM 686 O O . TRP A 1 88 ? 7.626 8.922 3.787 1.00 91.12 88 TRP A O 1
ATOM 696 N N . GLN A 1 89 ? 7.310 9.710 5.851 1.00 87.06 89 GLN A N 1
ATOM 697 C CA . GLN A 1 89 ? 7.601 11.113 5.525 1.00 87.06 89 GLN A CA 1
ATOM 698 C C . GLN A 1 89 ? 8.961 11.303 4.826 1.00 87.06 89 GLN A C 1
ATOM 700 O O . GLN A 1 89 ? 9.133 12.232 4.041 1.00 87.06 89 GLN A O 1
ATOM 705 N N . TYR A 1 90 ? 9.931 10.418 5.082 1.00 83.31 90 TYR A N 1
ATOM 706 C CA . TYR A 1 90 ? 11.240 10.446 4.426 1.00 83.31 90 TYR A CA 1
ATOM 707 C C . TYR A 1 90 ? 11.175 10.120 2.922 1.00 83.31 90 TYR A C 1
ATOM 709 O O . TYR A 1 90 ? 11.996 10.634 2.169 1.00 83.31 90 TYR A O 1
ATOM 717 N N . LEU A 1 91 ? 10.204 9.310 2.475 1.00 79.62 91 LEU A N 1
ATOM 718 C CA . LEU A 1 91 ? 10.020 8.967 1.058 1.00 79.62 91 LEU A CA 1
ATOM 719 C C . LEU A 1 91 ? 9.490 10.164 0.257 1.00 79.62 91 LEU A C 1
ATOM 721 O O . LEU A 1 91 ? 9.913 10.390 -0.875 1.00 79.62 91 LEU A O 1
ATOM 725 N N . VAL A 1 92 ? 8.608 10.962 0.864 1.00 77.12 92 VAL A N 1
ATOM 726 C CA . VAL A 1 92 ? 8.040 12.163 0.230 1.00 77.12 92 VAL A CA 1
ATOM 727 C C . VAL A 1 92 ? 9.116 13.232 0.048 1.00 77.12 92 VAL A C 1
ATOM 729 O O . VAL A 1 92 ? 9.336 13.692 -1.066 1.00 77.12 92 VAL A O 1
ATOM 732 N N . LYS A 1 93 ? 9.892 13.521 1.102 1.00 73.50 93 LYS A N 1
ATOM 733 C CA . LYS A 1 93 ? 10.975 14.522 1.050 1.00 73.50 93 LYS A CA 1
ATOM 734 C C . LYS A 1 93 ? 12.026 14.230 -0.028 1.00 73.50 93 LYS A C 1
ATOM 736 O O . LYS A 1 93 ? 12.531 15.151 -0.657 1.00 73.50 93 LYS A O 1
ATOM 741 N N . GLN A 1 94 ? 12.359 12.956 -0.248 1.00 68.00 94 GLN A N 1
ATOM 742 C CA . GLN A 1 94 ? 13.302 12.556 -1.301 1.00 68.00 94 GLN A CA 1
ATOM 743 C C . GLN A 1 94 ? 12.739 12.778 -2.710 1.00 68.00 94 GLN A C 1
ATOM 745 O O . GLN A 1 9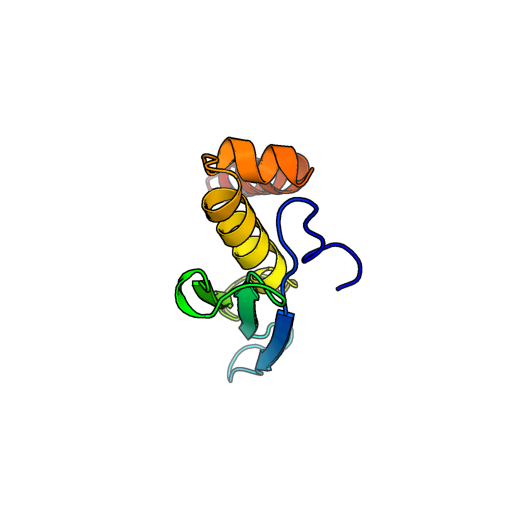4 ? 13.499 13.061 -3.634 1.00 68.00 94 GLN A O 1
ATOM 750 N N . THR A 1 95 ? 11.421 12.657 -2.874 1.00 63.50 95 THR A N 1
ATOM 751 C CA . THR A 1 95 ? 10.754 12.857 -4.164 1.00 63.50 95 THR A CA 1
ATOM 752 C C . THR A 1 95 ? 10.698 14.341 -4.516 1.00 63.50 95 THR A C 1
ATOM 754 O O . THR A 1 95 ? 11.009 14.698 -5.650 1.00 63.50 95 THR A O 1
ATOM 757 N N . ASP A 1 96 ? 10.395 15.210 -3.550 1.00 65.00 96 ASP A N 1
ATOM 758 C CA . ASP A 1 96 ? 10.363 16.663 -3.765 1.00 65.00 96 ASP A CA 1
ATOM 759 C C . ASP A 1 96 ? 11.738 17.204 -4.182 1.00 65.00 96 ASP A C 1
ATOM 761 O O . ASP A 1 96 ? 11.835 17.958 -5.150 1.00 65.00 96 ASP A O 1
ATOM 765 N N . GLN A 1 97 ? 12.804 16.738 -3.523 1.00 57.34 97 GLN A N 1
ATOM 766 C CA . GLN A 1 97 ? 14.184 17.112 -3.846 1.00 57.34 97 GLN A CA 1
ATOM 767 C C . GLN A 1 97 ? 14.615 16.607 -5.236 1.00 57.34 97 GLN A C 1
ATOM 769 O O . GLN A 1 97 ? 15.181 17.348 -6.029 1.00 57.34 97 GLN A O 1
ATOM 774 N N . ALA A 1 98 ? 14.295 15.358 -5.591 1.00 59.38 98 ALA A N 1
ATOM 775 C CA . ALA A 1 98 ? 14.596 14.841 -6.929 1.00 59.38 98 ALA A CA 1
ATOM 776 C C . ALA A 1 98 ? 13.806 15.574 -8.034 1.00 59.38 98 ALA A C 1
ATOM 778 O O . ALA A 1 98 ? 14.286 15.726 -9.157 1.00 59.38 98 ALA A O 1
ATOM 779 N N . SER A 1 99 ? 12.595 16.039 -7.713 1.00 58.09 99 SER A N 1
ATOM 780 C CA . SER A 1 99 ? 11.742 16.801 -8.630 1.00 58.09 99 SER A CA 1
ATOM 781 C C . SER A 1 99 ? 12.272 18.214 -8.866 1.00 58.09 99 SER A C 1
ATOM 783 O O . SER A 1 99 ? 12.177 18.701 -9.994 1.00 58.09 99 SER A O 1
ATOM 785 N N . SER A 1 100 ? 12.824 18.870 -7.837 1.00 60.09 100 SER A N 1
ATOM 786 C CA . SER A 1 100 ? 13.472 20.179 -7.981 1.00 60.09 100 SER A CA 1
ATOM 787 C C . SER A 1 100 ? 14.757 20.084 -8.797 1.00 60.09 100 SER A C 1
ATOM 789 O O . SER A 1 100 ? 14.927 20.862 -9.728 1.00 60.09 100 SER A O 1
ATOM 791 N N . ASP A 1 101 ? 15.590 19.077 -8.527 1.00 57.25 101 ASP A N 1
ATOM 792 C CA . ASP A 1 101 ? 16.902 18.921 -9.169 1.00 57.25 101 ASP A CA 1
ATOM 793 C C . ASP A 1 101 ? 16.792 18.529 -10.659 1.00 57.25 101 ASP A C 1
ATOM 795 O O . ASP A 1 101 ? 17.714 18.744 -11.434 1.00 57.25 101 ASP A O 1
ATOM 799 N N . SER A 1 102 ? 15.660 17.952 -11.084 1.00 56.38 102 SER A N 1
ATOM 800 C CA . SER A 1 102 ? 15.389 17.601 -12.493 1.00 56.38 102 SER A CA 1
ATOM 801 C C . SER A 1 102 ? 14.853 18.755 -13.356 1.00 56.38 102 SER A C 1
ATOM 803 O O . SER A 1 102 ? 14.639 18.572 -14.556 1.00 56.38 102 SER A O 1
ATOM 805 N N . ARG A 1 103 ? 14.565 19.912 -12.743 1.00 53.44 103 ARG A N 1
ATOM 806 C CA . ARG A 1 103 ? 13.998 21.104 -13.399 1.00 53.44 103 ARG A CA 1
ATOM 807 C C . ARG A 1 103 ? 15.008 22.251 -13.561 1.00 53.44 103 ARG A C 1
ATOM 809 O O . ARG A 1 103 ? 14.613 23.298 -14.073 1.00 53.44 103 ARG A O 1
ATOM 816 N N . GLU A 1 104 ? 16.258 22.050 -13.146 1.00 43.97 104 GLU A N 1
ATOM 817 C CA . GLU A 1 104 ? 17.423 22.908 -13.433 1.00 43.97 104 GLU A CA 1
ATOM 818 C C . GLU A 1 104 ? 18.273 22.309 -14.563 1.00 43.97 104 GLU A C 1
ATOM 820 O O . GLU A 1 104 ? 18.791 23.104 -15.382 1.00 43.97 104 GLU A O 1
#

Secondary structure (DSSP, 8-state):
-TTTS--SSS--EEEEEEEE-TT-SS-EEEEEEEEE-TTS-GGG-EEEEEEE-TTSPPSSHHHHHHHHHHHHHHHT--HHHHHHHTT-HHHHHHHHHHHHHTT-

Mean predicted aligned error: 5.33 Å

Solvent-accessible surface area (backbone atoms only — not comparable to full-atom values): 6043 Å² total; per-residue (Å²): 118,96,67,47,63,70,58,94,88,51,53,71,44,71,49,77,48,76,40,86,44,94,95,43,89,86,25,34,31,19,29,24,42,35,35,29,42,59,90,54,62,75,92,70,46,48,74,49,80,35,78,36,60,39,91,44,87,60,60,74,52,15,40,41,54,51,37,38,51,51,41,16,66,78,67,74,36,52,72,69,51,19,34,50,74,73,68,42,57,68,63,55,57,54,50,57,51,54,56,56,67,73,74,114